Protein AF-A0A0R2D9R8-F1 (afdb_monomer)

Mean predicted aligned error: 6.46 Å

pLDDT: mean 82.54, std 15.18, range [45.44, 97.75]

Structure (mmCIF, N/CA/C/O backbone):
data_AF-A0A0R2D9R8-F1
#
_entry.id   AF-A0A0R2D9R8-F1
#
loop_
_atom_site.group_PDB
_atom_site.id
_atom_site.type_symbol
_atom_site.label_atom_id
_atom_site.label_alt_id
_atom_site.label_comp_id
_atom_site.label_asym_id
_atom_site.label_entity_id
_atom_site.label_seq_id
_atom_site.pdbx_PDB_ins_code
_atom_site.Cartn_x
_atom_site.Cartn_y
_atom_site.Cartn_z
_atom_site.occupancy
_atom_site.B_iso_or_equiv
_atom_site.auth_seq_id
_atom_site.auth_comp_id
_atom_site.auth_asym_id
_atom_site.auth_atom_id
_atom_site.pdbx_PDB_model_num
ATOM 1 N N . MET A 1 1 ? -3.215 -4.799 13.563 1.00 88.06 1 MET A N 1
ATOM 2 C CA . MET A 1 1 ? -3.457 -5.343 12.204 1.00 88.06 1 MET A CA 1
ATOM 3 C C . MET A 1 1 ? -2.500 -4.656 11.229 1.00 88.06 1 MET A C 1
ATOM 5 O O . MET A 1 1 ? -2.019 -3.586 11.574 1.00 88.06 1 MET A O 1
ATOM 9 N N . LYS A 1 2 ? -2.159 -5.244 10.075 1.00 91.31 2 LYS A N 1
ATOM 10 C CA . LYS A 1 2 ? -1.368 -4.572 9.020 1.00 91.31 2 LYS A CA 1
ATOM 11 C C . LYS A 1 2 ? -2.259 -3.722 8.106 1.00 91.31 2 LYS A C 1
ATOM 13 O O . LYS A 1 2 ? -3.445 -4.029 7.974 1.00 91.31 2 LYS A O 1
ATOM 18 N N . LEU A 1 3 ? -1.704 -2.708 7.438 1.00 89.00 3 LEU A N 1
ATOM 19 C CA . LEU A 1 3 ? -2.478 -1.858 6.528 1.00 89.00 3 LEU A CA 1
ATOM 20 C C . LEU A 1 3 ? -3.113 -2.641 5.381 1.00 89.00 3 LEU A C 1
ATOM 22 O O . LEU A 1 3 ? -4.318 -2.520 5.189 1.00 89.00 3 LEU A O 1
ATOM 26 N N . TYR A 1 4 ? -2.386 -3.530 4.702 1.00 88.62 4 TYR A N 1
ATOM 27 C CA . TYR A 1 4 ? -2.992 -4.336 3.631 1.00 88.62 4 TYR A CA 1
ATOM 28 C C . TYR A 1 4 ? -4.188 -5.184 4.113 1.00 88.62 4 TYR A C 1
ATOM 30 O O . TYR A 1 4 ? -5.175 -5.336 3.392 1.00 88.62 4 TYR A O 1
ATOM 38 N N . GLN A 1 5 ? -4.142 -5.698 5.352 1.00 87.62 5 GLN A N 1
ATOM 39 C CA . GLN A 1 5 ? -5.238 -6.476 5.947 1.00 87.62 5 GLN A CA 1
ATOM 40 C C . GLN A 1 5 ? -6.466 -5.589 6.180 1.00 87.62 5 GLN A C 1
ATOM 42 O O . GLN A 1 5 ? -7.585 -5.985 5.858 1.00 87.62 5 GLN A O 1
ATOM 47 N N . ALA A 1 6 ? -6.244 -4.373 6.687 1.00 84.88 6 ALA A N 1
ATOM 48 C CA . ALA A 1 6 ? -7.285 -3.372 6.885 1.00 84.88 6 ALA A CA 1
ATOM 49 C C . ALA A 1 6 ? -7.958 -2.983 5.560 1.00 84.88 6 ALA A C 1
ATOM 51 O O . ALA A 1 6 ? -9.184 -2.999 5.459 1.00 84.88 6 ALA A O 1
ATOM 52 N N . LEU A 1 7 ? -7.157 -2.673 4.535 1.00 82.88 7 LEU A N 1
ATOM 53 C CA . LEU A 1 7 ? -7.647 -2.265 3.217 1.00 82.88 7 LEU A CA 1
ATOM 54 C C . LEU A 1 7 ? -8.460 -3.385 2.557 1.00 82.88 7 LEU A C 1
ATOM 56 O O . LEU A 1 7 ? -9.559 -3.130 2.073 1.00 82.88 7 LEU A O 1
ATOM 60 N N . THR A 1 8 ? -7.986 -4.632 2.636 1.00 79.19 8 THR A N 1
ATOM 61 C CA . THR A 1 8 ? -8.706 -5.802 2.104 1.00 79.19 8 THR A CA 1
ATOM 62 C C . THR A 1 8 ? -10.068 -5.987 2.785 1.00 79.19 8 THR A C 1
ATOM 64 O O . THR A 1 8 ? -11.075 -6.194 2.110 1.00 79.19 8 THR A O 1
ATOM 67 N N . GLN A 1 9 ? -10.134 -5.863 4.118 1.00 73.69 9 GLN A N 1
ATOM 68 C CA . GLN A 1 9 ? -11.398 -5.956 4.863 1.00 73.69 9 GLN A CA 1
ATOM 69 C C . GLN A 1 9 ? -12.373 -4.828 4.505 1.00 73.69 9 GLN A C 1
ATOM 71 O O . GLN A 1 9 ? -13.568 -5.075 4.359 1.00 73.69 9 GLN A O 1
ATOM 76 N N . VAL A 1 10 ? -11.882 -3.597 4.333 1.00 69.38 10 VAL A N 1
ATOM 77 C CA . VAL A 1 10 ? -12.719 -2.461 3.916 1.00 69.38 10 VAL A CA 1
ATOM 78 C C . VAL A 1 10 ? -13.272 -2.675 2.505 1.00 69.38 10 VAL A C 1
ATOM 80 O O . VAL A 1 10 ? -14.468 -2.469 2.299 1.00 69.38 10 VAL A O 1
ATOM 83 N N . THR A 1 11 ? -12.449 -3.141 1.560 1.00 64.19 11 THR A N 1
ATOM 84 C CA . THR A 1 11 ? -12.887 -3.460 0.191 1.00 64.19 11 THR A CA 1
ATOM 85 C C . THR A 1 11 ? -13.966 -4.547 0.184 1.00 64.19 11 THR A C 1
ATOM 87 O O . THR A 1 11 ? -15.016 -4.367 -0.435 1.00 64.19 11 THR A O 1
ATOM 90 N N . LEU A 1 12 ? -13.766 -5.636 0.937 1.00 59.09 12 LEU A N 1
ATOM 91 C CA . LEU A 1 12 ? -14.745 -6.722 1.085 1.00 59.09 12 LEU A CA 1
ATOM 92 C C 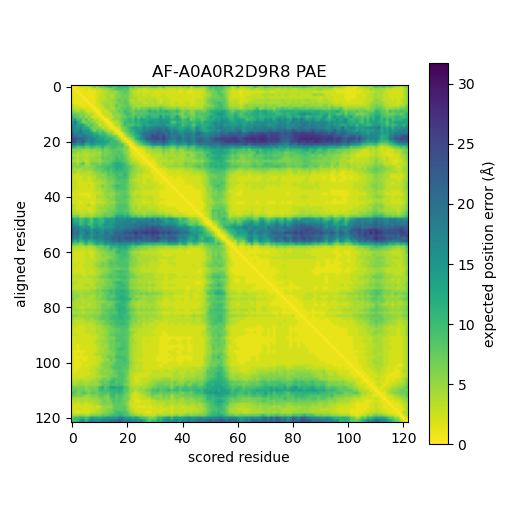. LEU A 1 12 ? -16.074 -6.233 1.674 1.00 59.09 12 LEU A C 1
ATOM 94 O O . LEU A 1 12 ? -17.144 -6.537 1.146 1.00 59.09 12 LEU A O 1
ATOM 98 N N . ASN A 1 13 ? -16.015 -5.447 2.749 1.00 59.91 13 ASN A N 1
ATOM 99 C CA . ASN A 1 13 ? -17.207 -4.946 3.428 1.00 59.91 13 ASN A CA 1
ATOM 100 C C . ASN A 1 13 ? -17.998 -3.958 2.556 1.00 59.91 13 ASN A C 1
ATOM 102 O O . ASN A 1 13 ? -19.229 -3.992 2.566 1.00 59.91 13 ASN A O 1
ATOM 106 N N . ALA A 1 14 ? -17.319 -3.116 1.768 1.00 58.47 14 ALA A N 1
ATOM 107 C CA . ALA A 1 14 ? -17.968 -2.210 0.819 1.00 58.47 14 ALA A CA 1
ATOM 108 C C . ALA A 1 14 ? -18.708 -2.972 -0.298 1.00 58.47 14 ALA A C 1
ATOM 110 O O . ALA A 1 14 ? -19.837 -2.618 -0.642 1.00 58.47 14 ALA A O 1
ATOM 111 N N . GLN A 1 15 ? -18.107 -4.048 -0.822 1.00 57.75 15 GLN A N 1
ATOM 112 C CA . GLN A 1 15 ? -18.718 -4.897 -1.851 1.00 57.75 15 GLN A CA 1
ATOM 113 C C . GLN A 1 15 ? -19.924 -5.688 -1.314 1.00 57.75 15 GLN A C 1
ATOM 115 O O . GLN A 1 15 ? -20.986 -5.684 -1.937 1.00 57.75 15 GLN A O 1
ATOM 120 N N . LEU A 1 16 ? -19.797 -6.323 -0.142 1.00 51.75 16 LEU A N 1
ATOM 121 C CA . LEU A 1 16 ? -20.857 -7.142 0.467 1.00 51.75 16 LEU A CA 1
ATOM 122 C C . LEU A 1 16 ? -22.065 -6.318 0.931 1.00 51.75 16 LEU A C 1
ATOM 124 O O . LEU A 1 16 ? -23.196 -6.796 0.877 1.00 51.75 16 LEU A O 1
ATOM 128 N N . ALA A 1 17 ? -21.850 -5.078 1.373 1.00 49.75 17 ALA A N 1
ATOM 129 C CA . ALA A 1 17 ? -22.935 -4.210 1.819 1.00 49.75 17 ALA A CA 1
ATOM 130 C C . ALA A 1 17 ? -23.753 -3.606 0.662 1.00 49.75 17 ALA A C 1
ATOM 132 O O . ALA A 1 17 ? -24.727 -2.902 0.933 1.00 49.75 17 ALA A O 1
ATOM 133 N N . GLY A 1 18 ? -23.343 -3.794 -0.604 1.00 45.44 18 GLY A N 1
ATOM 134 C CA . GLY A 1 18 ? -23.931 -3.108 -1.768 1.00 45.44 18 GLY A CA 1
ATOM 135 C C . GLY A 1 18 ? -23.864 -1.577 -1.669 1.00 45.44 18 GLY A C 1
ATOM 136 O O . GLY A 1 18 ? -24.518 -0.859 -2.424 1.00 45.44 18 GLY A O 1
ATOM 137 N N . LYS A 1 19 ? -23.103 -1.069 -0.696 1.00 46.22 19 LYS A N 1
ATOM 138 C CA . LYS A 1 19 ? -23.045 0.328 -0.306 1.00 46.22 19 LYS A CA 1
ATOM 139 C C . LYS A 1 19 ? -21.700 0.873 -0.741 1.00 46.22 19 LYS A C 1
ATOM 141 O O . LYS A 1 19 ? -20.701 0.740 -0.041 1.00 46.22 19 LYS A O 1
ATOM 146 N N . SER A 1 20 ? -21.733 1.632 -1.830 1.00 46.53 20 SER A N 1
ATOM 147 C CA . SER A 1 20 ? -20.843 2.779 -2.013 1.00 46.53 20 SER A CA 1
ATOM 148 C C . SER A 1 20 ? -21.197 3.866 -0.985 1.00 46.53 20 SER A C 1
ATOM 150 O O . SER A 1 20 ? -21.515 5.002 -1.319 1.00 46.53 20 SER A O 1
ATOM 152 N N . THR A 1 21 ? -21.259 3.530 0.307 1.00 48.25 21 THR A N 1
ATOM 153 C CA . THR A 1 21 ? -21.218 4.583 1.316 1.00 48.25 21 THR A CA 1
ATOM 154 C C . THR A 1 21 ? -19.788 5.065 1.297 1.00 48.25 21 THR A C 1
ATOM 156 O O . THR A 1 21 ? -18.896 4.337 1.733 1.00 48.25 21 THR A O 1
ATOM 159 N N . ALA A 1 22 ? -19.581 6.251 0.727 1.00 60.00 22 ALA A N 1
ATOM 160 C CA . ALA A 1 22 ? -18.347 7.009 0.807 1.00 60.00 22 ALA A CA 1
ATOM 161 C C . ALA A 1 22 ? -18.067 7.321 2.285 1.00 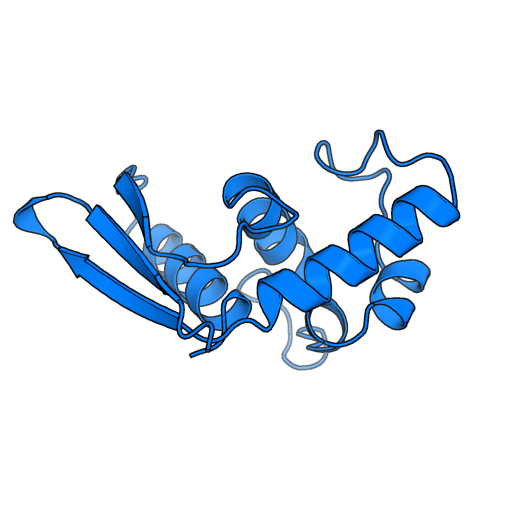60.00 22 ALA A C 1
ATOM 163 O O . ALA A 1 22 ? -18.313 8.423 2.765 1.00 60.00 22 ALA A O 1
ATOM 164 N N . LEU A 1 23 ? -17.638 6.304 3.036 1.00 66.62 23 LEU A N 1
ATOM 165 C CA . LEU A 1 23 ? -17.217 6.458 4.412 1.00 66.62 23 LEU A CA 1
ATOM 166 C C . LEU A 1 23 ? -16.028 7.405 4.382 1.00 66.62 23 LEU A C 1
ATOM 168 O O . LEU A 1 23 ? -15.058 7.170 3.653 1.00 66.62 23 LEU A O 1
ATOM 172 N N . LYS A 1 24 ? -16.111 8.482 5.155 1.00 77.69 24 LYS A N 1
ATOM 173 C CA . LYS A 1 24 ? -14.994 9.396 5.333 1.00 77.69 24 LYS A CA 1
ATOM 174 C C . LYS A 1 24 ? -13.830 8.587 5.902 1.00 77.69 24 LYS A C 1
ATOM 176 O O . LYS A 1 24 ? -13.983 7.909 6.914 1.00 77.69 24 LYS A O 1
ATOM 181 N N . LYS A 1 25 ? -12.680 8.618 5.233 1.00 79.25 25 LYS A N 1
ATOM 182 C CA . LYS A 1 25 ? -11.467 7.927 5.683 1.00 79.25 25 LYS A CA 1
ATOM 183 C C . LYS A 1 25 ? -10.561 8.955 6.340 1.00 79.25 25 LYS A C 1
ATOM 185 O O . LYS A 1 25 ? -10.201 9.941 5.701 1.00 79.25 25 LYS A O 1
ATOM 190 N N . THR A 1 26 ? -10.218 8.747 7.603 1.00 85.12 26 THR A N 1
ATOM 191 C CA . THR A 1 26 ? -9.272 9.601 8.330 1.00 85.12 26 THR A CA 1
ATOM 192 C C . THR A 1 26 ? -8.066 8.791 8.766 1.00 85.12 26 THR A C 1
ATOM 194 O O . THR A 1 26 ? -8.150 7.578 8.963 1.00 85.12 26 THR A O 1
ATOM 197 N N . MET A 1 27 ? -6.926 9.464 8.869 1.00 87.31 27 MET A N 1
ATOM 198 C CA . MET A 1 27 ? -5.659 8.850 9.226 1.00 87.31 27 MET A CA 1
ATOM 199 C C . MET A 1 27 ? -5.042 9.595 10.392 1.00 87.31 27 MET A C 1
ATOM 201 O O . MET A 1 27 ? -4.892 10.813 10.333 1.00 87.31 27 MET A O 1
ATOM 205 N N . ASP A 1 28 ? -4.674 8.838 11.414 1.00 88.50 28 ASP A N 1
ATOM 206 C CA . ASP A 1 28 ? -3.863 9.295 12.528 1.00 88.50 28 ASP A CA 1
ATOM 207 C C . ASP A 1 28 ? -2.521 8.566 12.462 1.00 88.50 28 ASP A C 1
ATOM 209 O O . ASP A 1 28 ? -2.459 7.337 12.561 1.00 88.50 28 ASP A O 1
ATOM 213 N N . THR A 1 29 ? -1.466 9.325 12.177 1.00 88.06 29 THR A N 1
ATOM 214 C CA . THR A 1 29 ? -0.126 8.805 11.928 1.00 88.06 29 THR A CA 1
ATOM 215 C C . THR A 1 29 ? 0.945 9.822 12.313 1.00 88.06 29 THR A C 1
ATOM 217 O O . THR A 1 29 ? 0.819 11.008 12.009 1.00 88.06 29 THR A O 1
ATOM 220 N N . THR A 1 30 ? 2.038 9.360 12.927 1.00 86.69 30 THR A N 1
ATOM 221 C CA . THR A 1 30 ? 3.211 10.201 13.236 1.00 86.69 30 THR A CA 1
ATOM 222 C C . THR A 1 30 ? 4.200 10.271 12.069 1.00 86.69 30 THR A C 1
ATOM 224 O O . THR A 1 30 ? 4.975 11.223 11.974 1.00 86.69 30 THR A O 1
ATOM 227 N N . LYS A 1 31 ? 4.157 9.289 11.156 1.00 87.38 31 LYS A N 1
ATOM 228 C CA . LYS A 1 31 ? 4.997 9.212 9.949 1.00 87.38 31 LYS A CA 1
ATOM 229 C C . LYS A 1 31 ? 4.106 9.259 8.699 1.00 87.38 31 LYS A C 1
ATOM 231 O O . LYS A 1 31 ? 3.204 8.423 8.577 1.00 87.38 31 LYS A O 1
ATOM 236 N N . PRO A 1 32 ? 4.288 10.205 7.763 1.00 89.88 32 PRO A N 1
ATOM 237 C CA . PRO A 1 32 ? 3.471 10.233 6.550 1.00 89.88 32 PRO A CA 1
ATOM 238 C C . PRO A 1 32 ? 3.630 8.920 5.770 1.00 89.88 32 PRO A C 1
ATOM 240 O O . PRO A 1 32 ? 4.675 8.275 5.845 1.00 89.88 32 PRO A O 1
ATOM 243 N N . LEU A 1 33 ? 2.579 8.490 5.070 1.00 91.62 33 LEU A N 1
ATOM 244 C CA . LEU A 1 33 ? 2.721 7.421 4.079 1.00 91.62 33 LEU A CA 1
ATOM 245 C C . LEU A 1 33 ? 3.481 7.954 2.865 1.00 91.62 33 LEU A C 1
ATOM 247 O O . LEU A 1 33 ? 3.392 9.143 2.548 1.00 91.62 33 LEU A O 1
ATOM 251 N N . HIS A 1 34 ? 4.185 7.068 2.172 1.00 95.44 34 HIS A N 1
ATOM 252 C CA . HIS A 1 34 ? 4.812 7.402 0.897 1.00 95.44 34 HIS A CA 1
ATOM 253 C C . HIS A 1 34 ? 3.768 7.532 -0.216 1.00 95.44 34 HIS A C 1
ATOM 255 O O . HIS A 1 34 ? 3.911 8.368 -1.106 1.00 95.44 34 HIS A O 1
ATOM 261 N N . ASN A 1 35 ? 2.715 6.714 -0.149 1.00 92.69 35 ASN A N 1
ATOM 262 C CA . ASN A 1 35 ? 1.602 6.694 -1.088 1.00 92.69 35 ASN A CA 1
ATOM 263 C C . ASN A 1 35 ? 0.308 7.122 -0.390 1.00 92.69 35 ASN A C 1
ATOM 265 O O . ASN A 1 35 ? 0.057 6.779 0.768 1.00 92.69 35 ASN A O 1
ATOM 269 N N . ASP A 1 36 ? -0.551 7.851 -1.096 1.00 90.06 36 ASP A N 1
ATOM 270 C CA . ASP A 1 36 ? -1.869 8.190 -0.575 1.00 90.06 36 ASP A CA 1
ATOM 271 C C . ASP A 1 36 ? -2.757 6.935 -0.442 1.00 90.06 36 ASP A C 1
ATOM 273 O O . ASP A 1 36 ? -2.550 5.909 -1.097 1.00 90.06 36 ASP A O 1
ATOM 277 N N . LEU A 1 37 ? -3.776 7.010 0.420 1.00 86.38 37 LEU A N 1
ATOM 278 C CA . LEU A 1 37 ? -4.660 5.869 0.665 1.00 86.38 37 LEU A CA 1
ATOM 279 C C . LEU A 1 37 ? -5.366 5.382 -0.600 1.00 86.38 37 LEU A C 1
ATOM 281 O O . LEU A 1 37 ? -5.602 4.183 -0.710 1.00 86.38 37 LEU A O 1
ATOM 285 N N . GLU A 1 38 ? -5.747 6.275 -1.514 1.00 86.62 38 GLU A N 1
ATOM 286 C CA . GLU A 1 38 ? -6.459 5.893 -2.731 1.00 86.62 38 GLU A CA 1
ATOM 287 C C . GLU A 1 38 ? -5.573 5.017 -3.618 1.00 86.62 38 GLU A C 1
ATOM 289 O O . GLU A 1 38 ? -6.007 3.932 -4.008 1.00 86.62 38 GLU A O 1
ATOM 294 N N . THR A 1 39 ? -4.314 5.408 -3.819 1.00 91.00 39 THR A N 1
ATOM 295 C CA . THR A 1 39 ? -3.303 4.591 -4.505 1.00 91.00 39 THR A CA 1
ATOM 296 C C . THR A 1 39 ? -3.146 3.216 -3.845 1.00 91.00 39 THR A C 1
ATOM 298 O O . THR A 1 39 ? -3.176 2.190 -4.528 1.00 91.00 39 THR A O 1
ATOM 301 N N . LEU A 1 40 ? -3.056 3.159 -2.511 1.00 91.50 40 LEU A N 1
ATOM 302 C CA . LEU A 1 40 ? -2.942 1.890 -1.780 1.00 91.50 40 LEU A CA 1
ATOM 303 C C . LEU A 1 40 ? -4.190 1.003 -1.931 1.00 91.50 40 LEU A C 1
ATOM 305 O O . LEU A 1 40 ? -4.066 -0.216 -2.053 1.00 91.50 40 LEU A O 1
ATOM 309 N N . TYR A 1 41 ? -5.392 1.587 -1.954 1.00 86.56 41 TYR A N 1
ATOM 310 C CA . TYR A 1 41 ? -6.631 0.850 -2.226 1.00 86.56 41 TYR A CA 1
ATOM 311 C C . TYR A 1 41 ? -6.659 0.293 -3.648 1.00 86.56 41 TYR A C 1
ATOM 313 O O . TYR A 1 41 ? -6.965 -0.884 -3.822 1.00 86.56 41 TYR A O 1
ATOM 321 N N . GLN A 1 42 ? -6.345 1.123 -4.648 1.00 87.31 42 GLN A N 1
ATOM 322 C CA . GLN A 1 42 ? -6.328 0.716 -6.055 1.00 87.31 42 GLN A CA 1
ATOM 323 C C . GLN A 1 42 ? -5.310 -0.404 -6.300 1.00 87.31 42 GLN A C 1
ATOM 325 O O . GLN A 1 42 ? -5.596 -1.337 -7.048 1.00 87.31 42 GLN A O 1
ATOM 330 N N . TYR A 1 43 ? -4.158 -0.353 -5.626 1.00 90.75 43 TYR A N 1
ATOM 331 C CA . TYR A 1 43 ? -3.173 -1.428 -5.661 1.00 90.75 43 TYR A CA 1
ATOM 332 C C . TYR A 1 43 ? -3.696 -2.724 -5.028 1.00 90.75 43 TYR A C 1
ATOM 334 O O . TYR A 1 43 ? -3.664 -3.776 -5.658 1.00 90.75 43 TYR A O 1
ATOM 342 N N . ILE A 1 44 ? -4.221 -2.675 -3.799 1.00 87.50 44 ILE A N 1
ATOM 343 C CA . ILE A 1 44 ? -4.746 -3.877 -3.128 1.00 87.50 44 ILE A CA 1
ATOM 344 C C . ILE A 1 44 ? -5.884 -4.514 -3.935 1.00 87.50 44 ILE A C 1
ATOM 346 O O . ILE A 1 44 ? -5.944 -5.738 -4.038 1.00 87.50 44 ILE A O 1
ATOM 350 N N . ASP A 1 45 ? -6.752 -3.708 -4.547 1.00 83.06 45 ASP A N 1
ATOM 351 C CA . ASP A 1 45 ? -7.827 -4.207 -5.409 1.00 83.06 45 ASP A CA 1
ATOM 352 C C . ASP A 1 45 ? -7.297 -4.863 -6.698 1.00 83.06 45 ASP A C 1
ATOM 354 O O . ASP A 1 45 ? -7.898 -5.825 -7.182 1.00 83.06 45 ASP A O 1
ATOM 358 N N . SER A 1 46 ? -6.151 -4.413 -7.229 1.00 84.88 46 SER A N 1
ATOM 359 C CA . SER A 1 46 ? -5.557 -5.003 -8.435 1.00 84.88 46 SER A CA 1
ATOM 360 C C . SER A 1 46 ? -4.816 -6.317 -8.189 1.00 84.88 46 SER A C 1
ATOM 362 O O . SER A 1 46 ? -4.815 -7.170 -9.077 1.00 84.88 46 SER A O 1
ATOM 364 N N . VAL A 1 47 ? -4.218 -6.510 -7.006 1.00 84.00 47 VAL A N 1
ATOM 365 C CA . VAL A 1 47 ? -3.387 -7.694 -6.704 1.00 84.00 47 VAL A CA 1
ATOM 366 C C . VAL A 1 47 ? -4.017 -8.703 -5.739 1.00 84.00 47 VAL A C 1
ATOM 368 O O . VAL A 1 47 ? -3.653 -9.874 -5.775 1.00 84.00 47 VAL A O 1
ATOM 371 N N . LEU A 1 48 ? -4.965 -8.293 -4.888 1.00 78.56 48 LEU A N 1
ATOM 372 C CA . LEU A 1 48 ? -5.576 -9.141 -3.848 1.00 78.56 48 LEU A CA 1
ATOM 373 C C . LEU A 1 48 ? -7.105 -9.233 -3.977 1.00 78.56 48 LEU A C 1
ATOM 375 O O . LEU A 1 48 ? -7.816 -9.396 -2.980 1.00 78.56 48 LEU A O 1
ATOM 379 N N . LYS A 1 49 ? -7.627 -9.119 -5.203 1.00 68.56 49 LYS A N 1
ATOM 380 C CA . LYS A 1 49 ? -9.067 -9.098 -5.471 1.00 68.56 49 LYS A CA 1
ATOM 381 C C . LYS A 1 49 ? -9.812 -10.265 -4.784 1.00 68.56 49 LYS A C 1
ATOM 383 O O . LYS A 1 49 ? -9.418 -11.428 -4.934 1.00 68.56 49 LYS A O 1
ATOM 388 N N . PRO A 1 50 ? -10.936 -9.992 -4.094 1.00 54.28 50 PRO A N 1
ATOM 389 C CA . PRO A 1 50 ? -11.800 -11.023 -3.525 1.00 54.28 50 PRO A CA 1
ATOM 390 C C . PRO A 1 50 ? -12.265 -12.049 -4.568 1.00 54.28 50 PRO A C 1
ATOM 392 O O . PRO A 1 50 ? -12.782 -11.676 -5.620 1.00 54.28 50 PRO A O 1
ATOM 395 N N . GLY A 1 51 ? -12.117 -13.343 -4.264 1.00 52.22 51 GLY A N 1
ATOM 396 C CA . GLY A 1 51 ? -12.542 -14.448 -5.138 1.00 52.22 51 GLY A CA 1
ATOM 397 C C . GLY A 1 51 ? -11.431 -15.095 -5.975 1.00 52.22 51 GLY A C 1
ATOM 398 O O . GLY A 1 51 ? -11.711 -16.059 -6.684 1.00 52.22 51 GLY A O 1
ATOM 399 N N . ALA A 1 52 ? -10.185 -14.618 -5.873 1.00 47.69 52 ALA A N 1
ATOM 400 C CA . ALA A 1 52 ? -9.020 -15.317 -6.416 1.00 47.69 52 ALA A CA 1
ATOM 401 C C . 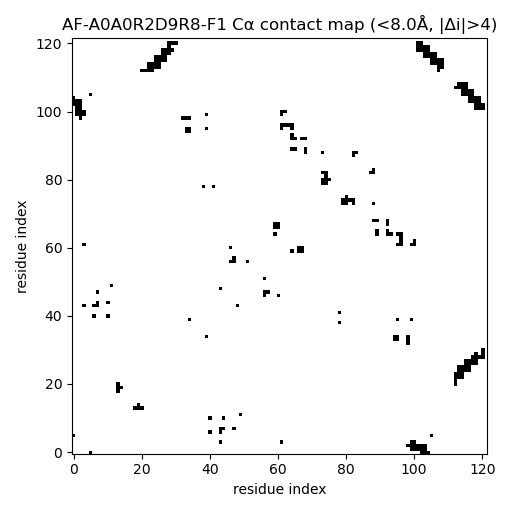ALA A 1 52 ? -8.763 -16.638 -5.663 1.00 47.69 52 ALA A C 1
ATOM 403 O O . ALA A 1 52 ? -9.006 -16.742 -4.455 1.00 47.69 52 ALA A O 1
ATOM 404 N N . ASN A 1 53 ? -8.282 -17.663 -6.368 1.00 45.94 53 ASN A N 1
ATOM 405 C CA . ASN A 1 53 ? -8.035 -18.978 -5.781 1.00 45.94 53 ASN A CA 1
ATOM 406 C C . ASN A 1 53 ? -6.931 -18.867 -4.705 1.00 45.94 53 ASN A C 1
ATOM 408 O O . ASN A 1 53 ? -6.012 -18.065 -4.843 1.00 45.94 53 ASN A O 1
ATOM 412 N N . HIS A 1 54 ? -6.954 -19.669 -3.633 1.00 49.34 54 HIS A N 1
ATOM 413 C CA . HIS A 1 54 ? -6.011 -19.526 -2.498 1.00 49.34 54 HIS A CA 1
ATOM 414 C C . HIS A 1 54 ? -4.518 -19.657 -2.871 1.00 49.34 54 HIS A C 1
ATOM 416 O O . HIS A 1 54 ? -3.656 -19.296 -2.077 1.00 49.34 54 HIS A O 1
ATOM 422 N N . LYS A 1 55 ? -4.209 -20.160 -4.073 1.00 48.25 55 LYS A N 1
ATOM 423 C CA . LYS A 1 55 ? -2.852 -20.234 -4.639 1.00 48.25 55 LYS A CA 1
ATOM 424 C C . LYS A 1 55 ? -2.408 -18.950 -5.364 1.00 48.25 55 LYS A C 1
ATOM 426 O O . LYS A 1 55 ? -1.223 -18.794 -5.621 1.00 48.25 55 LYS A O 1
ATOM 431 N N . GLU A 1 56 ? -3.344 -18.057 -5.681 1.00 49.50 56 GLU A N 1
ATOM 432 C CA . GLU A 1 56 ? -3.150 -16.787 -6.403 1.00 49.50 56 GLU A CA 1
ATOM 433 C C . GLU A 1 56 ? -3.177 -15.575 -5.458 1.00 49.50 56 GLU A C 1
ATOM 435 O O . GLU A 1 56 ? -2.735 -14.489 -5.822 1.00 49.50 56 GLU A O 1
ATOM 440 N N . ASN A 1 57 ? -3.633 -15.770 -4.216 1.00 57.50 57 ASN A N 1
ATOM 441 C CA . ASN A 1 57 ? -3.577 -14.781 -3.144 1.00 57.50 57 ASN A CA 1
ATOM 442 C C . ASN A 1 57 ? -2.153 -14.718 -2.564 1.00 57.50 57 ASN A C 1
ATOM 444 O O . ASN A 1 57 ? -1.859 -15.234 -1.483 1.00 57.50 57 ASN A O 1
ATOM 448 N N . ASN A 1 58 ? -1.234 -14.182 -3.365 1.00 73.69 58 ASN A N 1
ATOM 449 C CA . ASN A 1 58 ? 0.183 -14.187 -3.059 1.00 73.69 58 ASN A CA 1
ATOM 450 C C . ASN A 1 58 ? 0.551 -12.984 -2.184 1.00 73.69 58 ASN A C 1
ATOM 452 O O . ASN A 1 58 ? 0.671 -11.858 -2.670 1.00 73.69 58 ASN A O 1
ATOM 456 N N . LEU A 1 59 ? 0.790 -13.244 -0.894 1.00 85.25 59 LEU A N 1
ATOM 457 C CA . LEU A 1 59 ? 1.247 -12.233 0.063 1.00 85.25 59 LEU A CA 1
ATOM 458 C C . LEU A 1 59 ? 2.549 -11.546 -0.369 1.00 85.25 59 LEU A C 1
ATOM 460 O O . LEU A 1 59 ? 2.802 -10.431 0.076 1.00 85.25 59 LEU A O 1
ATOM 464 N N . ASN A 1 60 ? 3.323 -12.128 -1.290 1.00 89.12 60 ASN A N 1
ATOM 465 C CA . ASN A 1 60 ? 4.510 -11.478 -1.839 1.00 89.12 60 ASN A CA 1
ATOM 466 C C . ASN A 1 60 ? 4.186 -10.129 -2.503 1.00 89.12 60 ASN A C 1
ATOM 468 O O . ASN A 1 60 ? 5.018 -9.231 -2.446 1.00 89.12 60 ASN A O 1
ATOM 472 N N . TYR A 1 61 ? 2.972 -9.926 -3.036 1.00 90.69 61 TYR A N 1
ATOM 473 C CA . TYR A 1 61 ? 2.543 -8.616 -3.549 1.00 90.69 61 TYR A CA 1
ATOM 474 C C . TYR A 1 61 ? 2.403 -7.538 -2.467 1.00 90.69 61 TYR A C 1
ATOM 476 O O . TYR A 1 61 ? 2.240 -6.365 -2.790 1.00 90.69 61 TYR A O 1
ATOM 484 N N . VAL A 1 62 ? 2.449 -7.900 -1.188 1.00 91.75 62 VAL A N 1
ATOM 485 C CA . VAL A 1 62 ? 2.397 -6.941 -0.080 1.00 91.75 62 VAL A CA 1
ATOM 486 C C . VAL A 1 62 ? 3.573 -7.070 0.874 1.00 91.75 62 VAL A C 1
ATOM 488 O O . VAL A 1 62 ? 3.706 -6.217 1.738 1.00 91.75 62 VAL A O 1
ATOM 491 N N . THR A 1 63 ? 4.434 -8.082 0.742 1.00 91.75 63 THR A N 1
ATOM 492 C CA . THR A 1 63 ? 5.586 -8.299 1.635 1.00 91.75 63 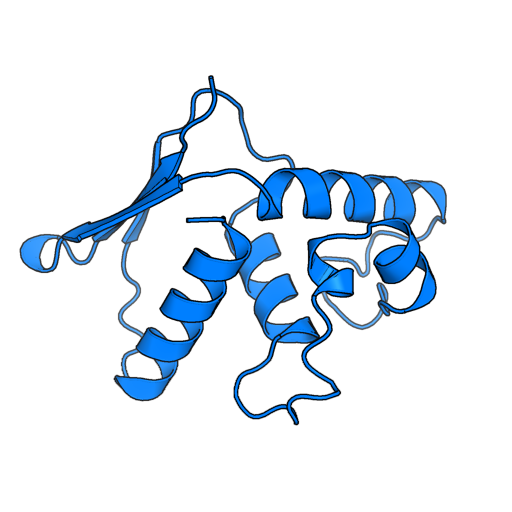THR A CA 1
ATOM 493 C C . THR A 1 63 ? 6.945 -8.237 0.945 1.00 91.75 63 THR A C 1
ATOM 495 O O . THR A 1 63 ? 7.947 -8.116 1.643 1.00 91.75 63 THR A O 1
ATOM 498 N N . ASP A 1 64 ? 7.012 -8.334 -0.385 1.00 94.19 64 ASP A N 1
ATOM 499 C CA . ASP A 1 64 ? 8.275 -8.443 -1.121 1.00 94.19 64 ASP A CA 1
ATOM 500 C C . ASP A 1 64 ? 8.307 -7.483 -2.320 1.00 94.19 64 ASP A C 1
ATOM 502 O O . ASP A 1 64 ? 7.685 -7.708 -3.358 1.00 94.19 64 ASP A O 1
ATOM 506 N N . HIS A 1 65 ? 9.074 -6.400 -2.184 1.00 95.56 65 HIS A N 1
ATOM 507 C CA . HIS A 1 65 ? 9.179 -5.375 -3.222 1.00 95.56 65 HIS A CA 1
ATOM 508 C C . HIS A 1 65 ? 9.906 -5.872 -4.480 1.00 95.56 65 HIS A C 1
ATOM 510 O O . HIS A 1 65 ? 9.616 -5.389 -5.574 1.00 95.56 65 HIS A O 1
ATOM 516 N N . ILE A 1 66 ? 10.804 -6.856 -4.355 1.00 94.88 66 ILE A N 1
ATOM 517 C CA . ILE A 1 66 ? 11.475 -7.483 -5.500 1.00 94.88 66 ILE A CA 1
ATOM 518 C C . ILE A 1 66 ? 10.471 -8.337 -6.264 1.00 94.88 66 ILE A C 1
ATOM 520 O O . ILE A 1 66 ? 10.387 -8.254 -7.489 1.00 94.88 66 ILE A O 1
ATOM 524 N N . PHE A 1 67 ? 9.645 -9.105 -5.553 1.00 93.75 67 PHE A N 1
ATOM 525 C CA . PHE A 1 67 ? 8.572 -9.864 -6.184 1.00 93.75 67 PHE A CA 1
ATOM 526 C C . PHE A 1 67 ? 7.628 -8.950 -6.979 1.00 93.75 67 PHE A C 1
ATOM 528 O O . PHE A 1 67 ? 7.340 -9.246 -8.139 1.00 93.75 67 PHE A O 1
ATOM 535 N N . ILE A 1 68 ? 7.204 -7.824 -6.396 1.00 93.75 68 ILE A N 1
ATOM 536 C CA . ILE A 1 68 ? 6.357 -6.826 -7.070 1.00 93.75 68 ILE A CA 1
ATOM 537 C C . ILE A 1 68 ? 7.043 -6.305 -8.333 1.00 93.75 68 ILE A C 1
ATOM 539 O O . ILE A 1 68 ? 6.435 -6.325 -9.398 1.00 93.75 68 ILE A O 1
ATOM 543 N N . LEU A 1 69 ? 8.315 -5.909 -8.249 1.00 94.25 69 LEU A N 1
ATOM 544 C CA . LEU A 1 69 ? 9.061 -5.375 -9.391 1.00 94.25 69 LEU A CA 1
ATOM 545 C C . LEU A 1 69 ? 9.083 -6.337 -10.591 1.00 94.25 69 LEU A C 1
ATOM 547 O O . LEU A 1 69 ? 9.022 -5.898 -11.736 1.00 94.25 69 LEU A O 1
ATOM 551 N N . HIS A 1 70 ? 9.140 -7.646 -10.336 1.00 92.00 70 HIS A N 1
ATOM 552 C CA . HIS A 1 70 ? 9.188 -8.664 -11.387 1.00 92.00 70 HIS A CA 1
ATOM 553 C C . HIS A 1 70 ? 7.818 -9.125 -11.902 1.00 92.00 70 HIS A C 1
ATOM 555 O O . HIS A 1 70 ? 7.745 -9.644 -13.016 1.00 92.00 70 HIS A O 1
ATOM 561 N N . HIS A 1 71 ? 6.751 -8.981 -11.112 1.00 91.56 71 HIS A N 1
ATOM 562 C CA . HIS A 1 71 ? 5.456 -9.616 -11.399 1.00 91.56 71 HIS A CA 1
ATOM 563 C C . HIS A 1 71 ? 4.280 -8.639 -11.486 1.00 91.56 71 HIS A C 1
ATOM 565 O O . HIS A 1 71 ? 3.173 -9.055 -11.831 1.00 91.56 71 HIS A O 1
ATOM 571 N N . PHE A 1 72 ? 4.475 -7.364 -11.153 1.00 91.56 72 PHE A N 1
ATOM 572 C CA . PHE A 1 72 ? 3.447 -6.337 -11.262 1.00 91.56 72 PHE A CA 1
ATOM 573 C C . PHE A 1 72 ? 3.577 -5.581 -12.585 1.00 91.56 72 PHE A C 1
ATOM 575 O O . PHE A 1 72 ? 4.653 -5.109 -12.948 1.00 91.56 72 PHE A O 1
ATOM 582 N N . ASN A 1 73 ? 2.469 -5.441 -13.315 1.00 92.50 73 ASN A N 1
ATOM 583 C CA . ASN A 1 73 ? 2.453 -4.682 -14.559 1.00 92.50 73 ASN A CA 1
ATOM 584 C C . ASN A 1 73 ? 2.149 -3.201 -14.287 1.00 92.50 73 ASN A C 1
ATOM 586 O O . ASN A 1 73 ? 0.994 -2.778 -14.273 1.00 92.50 73 ASN A O 1
ATOM 590 N N . PHE A 1 74 ? 3.205 -2.406 -14.114 1.00 93.00 74 PHE A N 1
ATOM 591 C CA . PHE A 1 74 ? 3.116 -0.969 -13.832 1.00 93.00 74 PHE A CA 1
ATOM 592 C C . PHE A 1 74 ? 2.427 -0.153 -14.938 1.00 93.00 74 PHE A C 1
ATOM 594 O O . PHE A 1 74 ? 1.952 0.949 -14.683 1.00 93.00 74 PHE A O 1
ATOM 601 N N . GLU A 1 75 ? 2.342 -0.660 -16.169 1.00 93.06 75 GLU A N 1
ATOM 602 C CA . GLU A 1 75 ? 1.718 0.074 -17.276 1.00 93.06 75 GLU A CA 1
ATOM 603 C C . GLU A 1 75 ? 0.200 -0.111 -17.346 1.00 93.06 75 GLU A C 1
ATOM 605 O O . GLU A 1 75 ? -0.487 0.685 -17.983 1.00 93.06 75 GLU A O 1
ATOM 610 N N . GLN A 1 76 ? -0.337 -1.141 -16.687 1.00 90.94 76 GLN A N 1
ATOM 611 C CA . GLN A 1 76 ? -1.764 -1.469 -16.742 1.00 90.94 76 GLN A CA 1
ATOM 612 C C . GLN A 1 76 ? -2.635 -0.615 -15.817 1.00 90.94 76 GLN A C 1
ATOM 614 O O . GLN A 1 76 ? -3.861 -0.658 -15.932 1.00 90.94 76 GLN A O 1
ATOM 619 N N . HIS A 1 77 ? -2.037 0.161 -14.912 1.00 89.25 77 HIS A N 1
ATOM 620 C CA . HIS A 1 77 ? -2.778 0.901 -13.899 1.00 89.25 77 HIS A CA 1
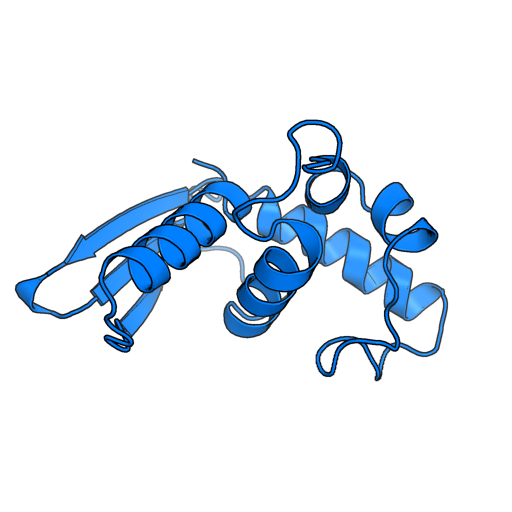ATOM 621 C C . HIS A 1 77 ? -2.462 2.395 -13.923 1.00 89.25 77 HIS A C 1
ATOM 623 O O . HIS A 1 77 ? -1.305 2.806 -13.913 1.00 89.25 77 HIS A O 1
ATOM 629 N N . GLN A 1 78 ? -3.504 3.228 -13.860 1.00 91.38 78 GLN A N 1
ATOM 630 C CA . GLN A 1 78 ? -3.372 4.687 -13.934 1.00 91.38 78 GLN A CA 1
ATOM 631 C C . GLN A 1 78 ? -2.448 5.272 -12.848 1.00 91.38 78 GLN A C 1
ATOM 633 O O . GLN A 1 78 ? -1.740 6.240 -13.115 1.00 91.38 78 GLN A O 1
ATOM 638 N N . PHE A 1 79 ? -2.416 4.674 -11.652 1.00 90.31 79 PHE A N 1
ATOM 639 C CA . PHE A 1 79 ? -1.585 5.128 -10.530 1.00 90.31 79 PHE A CA 1
ATOM 640 C C . PHE A 1 79 ? -0.093 4.769 -10.668 1.00 90.31 79 PHE A C 1
ATOM 642 O O . PHE A 1 79 ? 0.731 5.306 -9.935 1.00 90.31 79 PHE A O 1
ATOM 649 N N . THR A 1 80 ? 0.279 3.892 -11.608 1.00 94.00 80 THR A N 1
ATOM 650 C CA . THR A 1 80 ? 1.678 3.477 -11.844 1.00 94.00 80 THR A CA 1
ATOM 651 C C . THR A 1 80 ? 2.150 3.682 -13.282 1.00 94.00 80 THR A C 1
ATOM 653 O O . THR A 1 80 ? 3.353 3.649 -13.528 1.00 94.00 80 THR A O 1
ATOM 656 N N . GLN A 1 81 ? 1.256 4.004 -14.224 1.00 93.94 81 GLN A N 1
ATOM 657 C CA . GLN A 1 81 ? 1.592 4.142 -15.647 1.00 93.94 81 GLN A CA 1
ATOM 658 C C . GLN A 1 81 ? 2.656 5.210 -15.944 1.00 93.94 81 GLN A C 1
ATOM 660 O O . GLN A 1 81 ? 3.294 5.163 -16.997 1.00 93.94 81 GLN A O 1
ATOM 665 N N . SER A 1 82 ? 2.827 6.193 -15.053 1.00 95.19 82 SER A N 1
ATOM 666 C CA . SER A 1 82 ? 3.839 7.250 -15.155 1.00 95.19 82 SER A CA 1
ATOM 667 C C . SER A 1 82 ? 5.240 6.797 -14.720 1.00 95.19 82 SER A C 1
ATOM 669 O O . SER A 1 82 ? 6.211 7.488 -15.023 1.00 95.19 82 SER A O 1
ATOM 671 N N . LEU A 1 83 ? 5.365 5.644 -14.053 1.00 95.62 83 LEU A N 1
ATOM 672 C CA . LEU A 1 83 ? 6.628 5.059 -13.601 1.00 95.62 83 LEU A CA 1
ATOM 673 C C . LEU A 1 83 ? 7.286 4.307 -14.764 1.00 95.62 83 LEU A C 1
ATOM 675 O O . LEU A 1 83 ? 7.067 3.111 -14.970 1.00 95.62 83 LEU A O 1
ATOM 679 N N . LYS A 1 84 ? 8.060 5.036 -15.570 1.00 93.94 84 LYS A N 1
ATOM 680 C CA . LYS A 1 84 ? 8.637 4.528 -16.824 1.00 93.94 84 LYS A CA 1
ATOM 681 C C . LYS A 1 84 ? 10.022 3.918 -16.669 1.00 93.94 84 LYS A C 1
ATOM 683 O O . LYS A 1 84 ? 10.459 3.203 -17.567 1.00 93.94 84 LYS A O 1
ATOM 688 N N . THR A 1 85 ? 10.719 4.196 -15.570 1.00 96.06 85 THR A N 1
ATOM 689 C CA . THR A 1 85 ? 12.073 3.677 -15.346 1.00 96.06 85 THR A CA 1
ATOM 690 C C . THR A 1 85 ? 12.099 2.579 -14.280 1.00 96.06 85 THR A C 1
ATOM 692 O O . THR A 1 85 ? 11.285 2.611 -13.352 1.00 96.06 85 THR A O 1
ATOM 695 N N . PRO A 1 86 ? 13.061 1.635 -14.354 1.00 94.44 86 PRO A N 1
ATOM 696 C CA . PRO A 1 86 ? 13.242 0.617 -13.320 1.00 94.44 86 PRO A CA 1
ATOM 697 C C . PRO A 1 86 ? 13.432 1.214 -11.922 1.00 94.44 86 PRO A C 1
ATOM 699 O O . PRO A 1 86 ? 12.843 0.723 -10.966 1.00 94.44 86 PRO A O 1
ATOM 702 N N . ASP A 1 87 ? 14.179 2.315 -11.806 1.00 96.88 87 ASP A N 1
ATOM 703 C CA . ASP A 1 87 ? 14.413 2.983 -10.521 1.00 96.88 87 ASP A CA 1
ATOM 704 C C . ASP A 1 87 ? 13.120 3.555 -9.922 1.00 96.88 87 ASP A C 1
ATOM 706 O O . ASP A 1 87 ? 12.880 3.427 -8.722 1.00 96.88 87 ASP A O 1
ATOM 710 N N . GLN A 1 88 ? 12.250 4.147 -10.751 1.00 97.06 88 GLN A N 1
ATOM 711 C CA . GLN A 1 88 ? 10.944 4.648 -10.310 1.00 97.06 88 GLN A CA 1
ATOM 712 C C . GLN A 1 88 ? 10.042 3.511 -9.818 1.00 97.06 88 GLN A C 1
ATOM 714 O O . GLN A 1 88 ? 9.386 3.643 -8.785 1.00 97.06 88 GLN A O 1
ATOM 719 N N . GLN A 1 89 ? 10.028 2.390 -10.540 1.00 97.25 89 GLN A N 1
ATOM 720 C CA . GLN A 1 89 ? 9.239 1.208 -10.190 1.00 97.25 89 GLN A CA 1
ATOM 721 C C . GLN A 1 89 ? 9.764 0.532 -8.919 1.00 97.25 89 GLN A C 1
ATOM 723 O O . GLN A 1 89 ? 8.974 0.172 -8.047 1.00 97.25 89 GLN A O 1
ATOM 728 N N . ALA A 1 90 ? 11.086 0.420 -8.77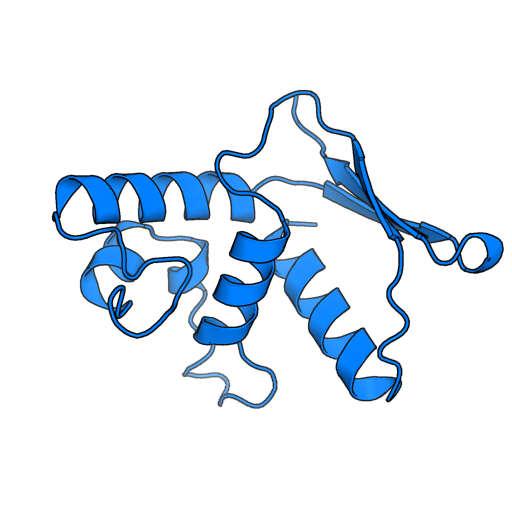2 1.00 97.19 90 ALA A N 1
ATOM 729 C CA . ALA A 1 90 ? 11.726 -0.121 -7.578 1.00 97.19 90 ALA A CA 1
ATOM 730 C C . ALA A 1 90 ? 11.449 0.754 -6.349 1.00 97.19 90 ALA A C 1
ATOM 732 O O . ALA A 1 90 ? 11.076 0.235 -5.297 1.00 97.19 90 ALA A O 1
ATOM 733 N N . HIS A 1 91 ? 11.563 2.079 -6.491 1.00 97.75 91 HIS A N 1
ATOM 734 C CA . HIS A 1 91 ? 11.260 3.014 -5.409 1.00 97.75 91 HIS A CA 1
ATOM 735 C C . HIS A 1 91 ? 9.787 2.938 -4.992 1.00 97.75 91 HIS A C 1
ATOM 737 O O . HIS A 1 91 ? 9.486 2.871 -3.801 1.00 97.75 91 HIS A O 1
ATOM 743 N N . PHE A 1 92 ? 8.869 2.873 -5.961 1.00 97.00 92 PHE A N 1
ATOM 744 C CA . PHE A 1 92 ? 7.450 2.676 -5.683 1.00 97.00 92 PHE A CA 1
ATOM 745 C C . PHE A 1 92 ? 7.190 1.355 -4.955 1.00 97.00 92 PHE A C 1
ATOM 747 O O . PHE A 1 92 ? 6.558 1.366 -3.905 1.00 97.00 92 PHE A O 1
ATOM 754 N N . ALA A 1 93 ? 7.701 0.229 -5.464 1.00 97.06 93 ALA A N 1
ATOM 755 C CA . ALA A 1 93 ? 7.480 -1.088 -4.870 1.00 97.06 93 ALA A CA 1
ATOM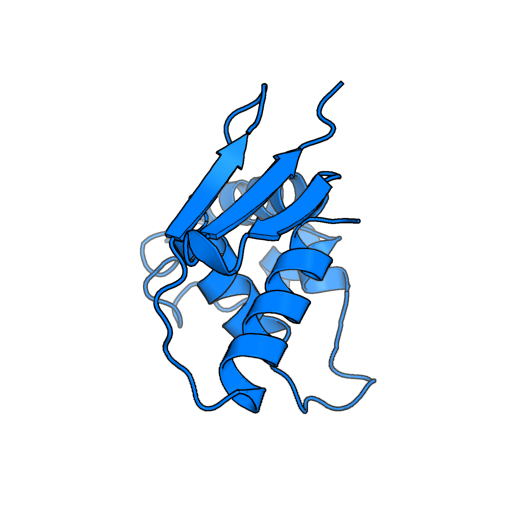 756 C C . ALA A 1 93 ? 8.029 -1.180 -3.437 1.00 97.06 93 ALA A C 1
ATOM 758 O O . ALA A 1 93 ? 7.375 -1.748 -2.562 1.00 97.06 93 ALA A O 1
ATOM 759 N N . TYR A 1 94 ? 9.200 -0.591 -3.180 1.00 97.69 94 TYR A N 1
ATOM 760 C CA . TYR A 1 94 ? 9.778 -0.511 -1.840 1.00 97.69 94 TYR A CA 1
ATOM 761 C C . TYR A 1 94 ? 8.871 0.278 -0.885 1.00 97.69 94 TYR A C 1
ATOM 763 O O . TYR A 1 94 ? 8.442 -0.246 0.143 1.00 97.69 94 TYR A O 1
ATOM 771 N N . ASN A 1 95 ? 8.513 1.506 -1.266 1.00 97.62 95 ASN A N 1
ATOM 772 C CA . ASN A 1 95 ? 7.657 2.389 -0.472 1.00 97.62 95 ASN A CA 1
ATOM 773 C C . ASN A 1 95 ? 6.266 1.791 -0.226 1.00 97.62 95 ASN A C 1
ATOM 775 O O . ASN A 1 95 ? 5.677 1.963 0.839 1.00 97.62 95 ASN A O 1
ATOM 779 N N . LEU A 1 96 ? 5.744 1.069 -1.215 1.00 96.31 96 LEU A N 1
ATOM 780 C CA . LEU A 1 96 ? 4.471 0.374 -1.136 1.00 96.31 96 LEU A CA 1
ATOM 781 C C . LEU A 1 96 ? 4.498 -0.726 -0.074 1.00 96.31 96 LEU A C 1
ATOM 783 O O . LEU A 1 96 ? 3.591 -0.804 0.751 1.00 96.31 96 LEU A O 1
ATOM 787 N N . VAL A 1 97 ? 5.541 -1.560 -0.062 1.00 96.12 97 VAL A N 1
ATOM 788 C CA . VAL A 1 97 ? 5.708 -2.607 0.956 1.00 96.12 97 VAL A CA 1
ATOM 789 C C . VAL A 1 97 ? 5.892 -1.995 2.342 1.00 96.12 97 VAL A C 1
ATOM 791 O O . VAL A 1 97 ? 5.265 -2.477 3.289 1.00 96.12 97 VAL A O 1
ATOM 794 N N . GLU A 1 98 ? 6.677 -0.923 2.462 1.00 95.88 98 GLU A N 1
ATOM 795 C CA . GLU A 1 98 ? 6.831 -0.178 3.717 1.00 95.88 98 GLU A CA 1
ATOM 796 C C . GLU A 1 98 ? 5.471 0.305 4.238 1.00 95.88 98 GLU A C 1
ATOM 798 O O . GLU A 1 98 ? 5.093 -0.033 5.358 1.00 95.88 98 GLU A O 1
ATOM 803 N N . ASP A 1 99 ? 4.685 1.005 3.414 1.00 95.38 99 ASP A N 1
ATOM 804 C CA . ASP A 1 99 ? 3.368 1.523 3.797 1.00 95.38 99 ASP A CA 1
ATOM 805 C C . ASP A 1 99 ? 2.389 0.398 4.181 1.00 95.38 99 ASP A C 1
ATOM 807 O O . ASP A 1 99 ? 1.766 0.429 5.249 1.00 95.38 99 ASP A O 1
ATOM 811 N N . LEU A 1 100 ? 2.261 -0.629 3.333 1.00 94.25 100 LEU A N 1
ATOM 812 C CA . LEU A 1 100 ? 1.299 -1.722 3.504 1.00 94.25 100 LEU A CA 1
ATOM 813 C C . LEU A 1 100 ? 1.575 -2.579 4.747 1.00 94.25 100 LEU A C 1
ATOM 815 O O . LEU A 1 100 ? 0.637 -3.140 5.330 1.00 94.25 100 LEU A O 1
ATOM 819 N N . ASN A 1 101 ? 2.836 -2.666 5.178 1.00 93.94 101 ASN A N 1
ATOM 820 C CA . ASN A 1 101 ? 3.238 -3.421 6.364 1.00 93.94 101 ASN A CA 1
ATOM 821 C C . ASN A 1 101 ? 3.236 -2.611 7.659 1.00 93.94 101 ASN A C 1
ATOM 823 O O . ASN A 1 101 ? 3.589 -3.158 8.712 1.00 93.94 101 ASN A O 1
ATOM 827 N N . ARG A 1 102 ? 2.791 -1.358 7.653 1.00 94.38 102 ARG A N 1
ATOM 828 C CA . ARG A 1 102 ? 2.626 -0.6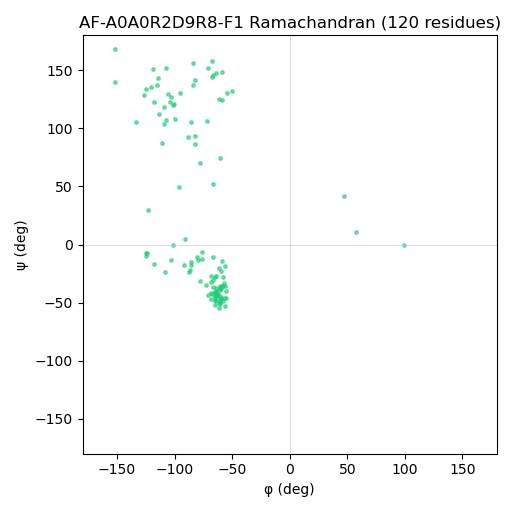17 8.904 1.00 94.38 102 ARG A CA 1
ATOM 829 C C . ARG A 1 102 ? 1.500 -1.206 9.747 1.00 94.38 102 ARG A C 1
ATOM 831 O O . ARG A 1 102 ? 0.500 -1.720 9.235 1.00 94.38 102 ARG A O 1
ATOM 838 N N . HIS A 1 103 ? 1.699 -1.190 11.062 1.00 93.31 103 HIS A N 1
ATOM 839 C CA . HIS A 1 103 ? 0.705 -1.671 12.013 1.00 93.31 103 HIS A CA 1
ATOM 840 C C . HIS A 1 103 ? -0.300 -0.569 12.317 1.00 93.31 103 HIS A C 1
ATOM 842 O O . HIS A 1 103 ? 0.084 0.573 12.541 1.00 93.31 103 HIS A O 1
ATOM 848 N N . LEU A 1 104 ? -1.580 -0.924 12.370 1.00 92.69 104 LEU A N 1
ATOM 849 C CA . LEU A 1 104 ? -2.650 -0.006 12.725 1.00 92.69 104 LEU A CA 1
ATOM 850 C C . LEU A 1 104 ? -3.850 -0.705 13.369 1.00 92.69 104 LEU A C 1
ATOM 852 O O . LEU A 1 104 ? -3.995 -1.939 13.332 1.00 92.69 104 LEU A O 1
ATOM 856 N N . THR A 1 105 ? -4.723 0.135 13.911 1.00 89.94 105 THR A N 1
ATOM 857 C CA . THR A 1 105 ? -6.068 -0.183 14.387 1.00 89.94 105 THR A CA 1
ATOM 858 C C . THR A 1 105 ? -7.088 0.556 13.524 1.00 89.94 105 THR A C 1
ATOM 860 O O . THR A 1 105 ? -6.889 1.724 13.189 1.00 89.94 105 THR A O 1
ATOM 863 N N . VAL A 1 106 ? -8.171 -0.127 13.143 1.00 86.56 106 VAL A N 1
ATOM 864 C CA . VAL A 1 106 ? -9.279 0.477 12.391 1.00 86.56 106 VAL A CA 1
ATOM 865 C C . VAL A 1 106 ? -10.447 0.696 13.333 1.00 86.56 106 VAL A C 1
ATOM 867 O O . VAL A 1 106 ? -10.957 -0.263 13.910 1.00 86.56 106 VAL A O 1
ATOM 870 N N . ASN A 1 107 ? -10.900 1.941 13.438 1.00 85.56 107 ASN A N 1
ATOM 871 C CA . ASN A 1 107 ? -12.117 2.277 14.165 1.00 85.56 107 ASN A CA 1
ATOM 872 C C . ASN A 1 107 ? -13.234 2.599 13.178 1.00 85.56 107 ASN 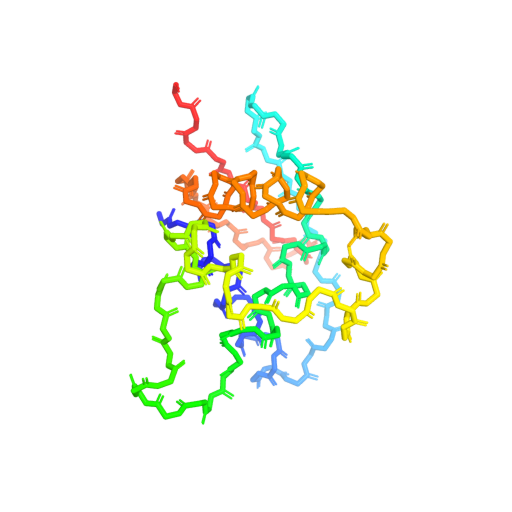A C 1
ATOM 874 O O . ASN A 1 107 ? -13.067 3.437 12.292 1.00 85.56 107 ASN A O 1
ATOM 878 N N . PHE A 1 108 ? -14.391 1.970 13.365 1.00 81.56 108 PHE A N 1
ATOM 879 C CA . PHE A 1 108 ? -15.600 2.297 12.624 1.00 81.56 108 PHE A CA 1
ATOM 880 C C . PHE A 1 108 ? -16.523 3.149 13.493 1.00 81.56 108 PHE A C 1
ATOM 882 O O . PHE A 1 108 ? -16.950 2.719 14.564 1.00 81.56 108 PHE A O 1
ATOM 889 N N . LYS A 1 109 ? -16.827 4.362 13.025 1.00 81.62 109 LYS A N 1
ATOM 890 C CA . LYS A 1 109 ? -17.747 5.299 13.672 1.00 81.62 109 LYS A CA 1
ATOM 891 C C . LYS A 1 109 ? -19.008 5.427 12.813 1.00 81.62 109 LYS A C 1
ATOM 893 O O . LYS A 1 109 ? -19.067 6.306 11.949 1.00 81.62 109 LYS A O 1
ATOM 898 N N . PRO A 1 110 ? -20.015 4.555 13.015 1.00 70.75 110 PRO A N 1
ATOM 899 C CA . PRO A 1 110 ? -21.197 4.497 12.154 1.00 70.75 110 PRO A CA 1
ATOM 900 C C . PRO A 1 110 ? -21.994 5.806 12.141 1.00 70.75 110 PRO A C 1
ATOM 902 O O . PRO A 1 110 ? -22.458 6.219 11.083 1.00 70.75 110 PRO A O 1
ATOM 905 N N . GLU A 1 111 ? -22.094 6.493 13.281 1.00 81.12 111 GLU A N 1
ATOM 906 C CA . GLU A 1 111 ? -22.811 7.772 13.407 1.00 81.12 111 GLU A CA 1
ATOM 907 C C . GLU A 1 111 ? -22.178 8.902 12.583 1.00 81.12 111 GLU A C 1
ATOM 909 O O . GLU A 1 111 ? -22.865 9.819 12.147 1.00 81.12 111 GLU A O 1
ATOM 914 N N . GLN A 1 112 ? -20.868 8.815 12.339 1.00 79.75 112 GLN A N 1
ATOM 915 C CA . GLN A 1 112 ? -20.094 9.798 11.577 1.00 79.75 112 GLN A CA 1
ATOM 916 C C . GLN A 1 112 ? -19.820 9.341 10.141 1.00 79.75 112 GLN A C 1
ATOM 918 O O . GLN A 1 112 ? -19.158 10.057 9.394 1.00 79.75 112 GLN A O 1
ATOM 923 N N . GLN A 1 113 ? -20.296 8.146 9.763 1.00 78.19 113 GLN A N 1
ATOM 924 C CA . GLN A 1 113 ? -19.931 7.483 8.511 1.00 78.19 113 GLN A CA 1
ATOM 925 C C . GLN A 1 113 ? -18.409 7.502 8.288 1.00 78.19 113 GLN A C 1
ATOM 927 O O . GLN A 1 113 ? -17.938 7.765 7.184 1.00 78.19 113 GLN A O 1
ATOM 932 N N . GLU A 1 114 ? -17.631 7.251 9.345 1.00 81.50 114 GLU A N 1
ATOM 933 C CA . GLU A 1 114 ? -16.178 7.431 9.333 1.00 81.50 114 GLU A CA 1
ATOM 934 C C . GLU A 1 114 ? -15.438 6.121 9.636 1.00 81.50 114 GLU A C 1
ATOM 936 O O . GLU A 1 114 ? -15.786 5.380 10.561 1.00 81.50 114 GLU A O 1
ATOM 941 N N . LEU A 1 115 ? -14.392 5.854 8.853 1.00 82.75 115 LEU A N 1
ATOM 942 C CA . LEU A 1 115 ? -13.373 4.841 9.114 1.00 82.75 115 LEU A CA 1
ATOM 943 C C . LEU A 1 115 ? -12.067 5.548 9.470 1.00 82.75 115 LEU A C 1
ATOM 945 O O . LEU A 1 115 ? -11.508 6.272 8.645 1.00 82.75 115 LEU A O 1
ATOM 949 N N . GLN A 1 116 ? -11.574 5.314 10.683 1.00 87.06 116 GLN A N 1
ATOM 950 C CA . GLN A 1 116 ? -10.313 5.884 11.149 1.00 87.06 116 GLN A CA 1
ATOM 951 C C . GLN A 1 116 ? -9.213 4.828 11.116 1.00 87.06 116 GLN A C 1
ATOM 953 O O . GLN A 1 116 ? -9.369 3.755 11.702 1.00 87.06 116 GLN A O 1
ATOM 958 N N . PHE A 1 117 ? -8.100 5.153 10.467 1.00 89.75 117 PHE A N 1
ATOM 959 C CA . PHE A 1 117 ? -6.871 4.366 10.456 1.00 89.75 117 PHE A CA 1
ATOM 960 C C . PHE A 1 117 ? -5.902 4.978 11.465 1.00 89.75 117 PHE A C 1
ATOM 962 O O . PHE A 1 117 ? -5.386 6.067 11.228 1.00 89.75 117 PHE A O 1
ATOM 969 N N . ILE A 1 118 ? -5.679 4.297 12.589 1.00 91.12 118 ILE A N 1
ATOM 970 C CA . ILE A 1 118 ? -4.789 4.764 13.661 1.00 91.12 118 ILE A CA 1
ATOM 971 C C . ILE A 1 118 ? -3.525 3.917 13.636 1.00 91.12 118 ILE A C 1
ATOM 973 O O . ILE A 1 118 ? -3.564 2.737 13.997 1.00 91.12 118 ILE A O 1
ATOM 977 N N . PHE A 1 119 ? -2.421 4.499 13.182 1.00 91.69 119 PHE A N 1
ATOM 978 C CA . PHE A 1 119 ? -1.158 3.793 13.016 1.00 91.69 119 PHE A CA 1
ATOM 979 C C . PHE A 1 119 ? -0.379 3.692 14.333 1.00 91.69 119 PHE A C 1
ATOM 981 O O . PHE A 1 119 ? -0.347 4.612 15.146 1.00 91.69 119 PHE A O 1
ATOM 988 N N . ALA A 1 120 ? 0.262 2.544 14.540 1.00 87.38 120 ALA A N 1
ATOM 989 C CA . ALA A 1 120 ? 1.108 2.240 15.689 1.00 87.38 120 ALA A CA 1
ATOM 990 C C . ALA A 1 120 ? 2.585 2.501 15.351 1.00 87.38 120 ALA A C 1
ATOM 992 O O . ALA A 1 120 ? 3.435 1.623 15.522 1.00 87.38 120 ALA A O 1
ATOM 993 N N . ASP A 1 121 ? 2.880 3.674 14.789 1.00 72.19 121 ASP A N 1
ATOM 994 C CA . ASP A 1 121 ? 4.246 4.039 14.421 1.00 72.19 121 ASP A CA 1
ATOM 995 C C . ASP A 1 121 ? 4.982 4.559 15.657 1.00 72.19 121 ASP A C 1
ATOM 997 O O . ASP A 1 121 ? 4.909 5.740 16.008 1.00 72.19 121 ASP A O 1
ATOM 1001 N N . TYR A 1 122 ? 5.672 3.636 16.321 1.00 57.09 122 TYR A N 1
ATOM 1002 C CA . TYR A 1 122 ? 6.674 3.941 17.338 1.00 57.09 122 TYR A CA 1
ATOM 1003 C C . TYR A 1 122 ? 8.045 4.231 16.701 1.00 57.09 122 TYR A C 1
ATOM 1005 O O . TYR A 1 122 ? 8.280 3.875 15.513 1.00 57.09 122 TYR A O 1
#

Sequence (122 aa):
MKLYQALTQVTLNAQLAGKSTALKKTMDTTKPLHNDLETLYQYIDSVLKPGANHKENNLNYVTDHIFILHHFNFEQHQFTQSLKTPDQQAHFAYNLVEDLNRHLTVNFKPEQQELQFIFADY

Secondary structure (DSSP, 8-state):
-BHHHHHHHHHHHHHHTT----PEEEEE-SS--SS-HHHHHHHHHHHS-TT--TTT--THHHH-HHHHHHH--TTSSTTTTT--SHHHHHHHHHHHHHHHT-BEEEEEEGGGTEEEEEE---

Nearest PDB structures (foldseek):
  7muy-assembly1_FD  TM=5.283E-01  e=1.853E+00  Legionella pneumophila

Radius of gyration: 14.74 Å; Cα contacts (8 Å, |Δi|>4): 145; chains: 1; bounding box: 38×30×35 Å

Solvent-accessible surface area (backbone atoms only — not comparable to full-atom values): 7139 Å² total; per-residue (Å²): 88,39,39,54,59,52,50,52,53,53,54,52,52,36,61,74,64,76,40,89,66,83,49,47,77,45,77,48,66,87,65,84,65,82,62,58,69,66,58,54,47,57,48,46,56,73,66,58,44,90,87,60,56,86,87,62,60,51,62,46,76,48,71,31,33,67,55,30,61,76,72,53,69,46,73,82,36,88,91,34,46,82,50,82,46,72,66,52,41,47,53,48,29,44,42,48,26,56,50,31,58,37,44,33,48,79,48,80,40,77,95,72,42,30,39,36,43,39,49,66,73,125

Organism: NCBI:txid1423796

Foldseek 3Di:
DFQLVVLVVVVVVCVVVVDPLVQAEAEADPDDQPDDPVLLNQQSCVQQPPPDDPVSNDCCQQAPLVCCLVPPDQCVDPSRVPQPDSVSSSVVSVSRNVRRGFDWDWDQDVVRSHIYTYTPDD